Protein AF-A0A2V6N6G5-F1 (afdb_monomer_lite)

Foldseek 3Di:
DDDDPPPPPVVVVVVVVVVVVVVVVVVVVPPDDDDDDDDDDDDDDDDDPDPPPVCPVVDDDDVVNVVVVVVVVVVVVVVVVVVVVVVVVVLLVVLVVVVVVLCVVPQVFDFLVSSVVVVSDPDSVVSVVSQVVCVVVQQKDWDWDADPVGDDTTITIHGRDD

Secondary structure (DSSP, 8-state):
------SHHHHHHHHHHHHHHHHHHHTTSS-------------PPPPPS--SSTTGGGS---HHHHHHHHHHHHHHHHHHHHHHHHHHHHHHHHHHHHHHHHHHH-TT-B-HHHHHHTTSSSSHHHHHHHHHHHHHTTSEEEEEE--TT----EEEEEE---

pLDDT: mean 73.18, std 22.2, range [30.27, 96.69]

Structure (mmCIF, N/CA/C/O backbone):
data_AF-A0A2V6N6G5-F1
#
_entry.id   AF-A0A2V6N6G5-F1
#
loop_
_atom_site.group_PDB
_atom_site.id
_atom_site.type_symbol
_atom_site.label_atom_id
_atom_site.label_alt_id
_atom_site.label_comp_id
_atom_site.label_asym_id
_atom_site.label_entity_id
_atom_site.label_seq_id
_atom_site.pdbx_PDB_ins_code
_atom_site.Cartn_x
_atom_site.Cartn_y
_atom_site.Cartn_z
_atom_site.occupancy
_atom_site.B_iso_or_equiv
_atom_site.auth_seq_id
_atom_site.auth_comp_id
_atom_site.auth_asym_id
_atom_site.auth_atom_id
_atom_site.pdbx_PDB_model_num
ATOM 1 N N . MET A 1 1 ? -3.477 -27.007 5.733 1.00 31.70 1 MET A N 1
ATOM 2 C CA . MET A 1 1 ? -2.837 -27.180 4.411 1.00 31.70 1 MET A CA 1
ATOM 3 C C . MET A 1 1 ? -1.973 -25.959 4.130 1.00 31.70 1 MET A C 1
ATOM 5 O O . MET A 1 1 ? -2.495 -24.855 4.149 1.00 31.70 1 MET A O 1
ATOM 9 N N . ARG A 1 2 ? -0.656 -26.139 3.968 1.00 38.31 2 ARG A N 1
ATOM 10 C CA . ARG A 1 2 ? 0.297 -25.082 3.585 1.00 38.31 2 ARG A CA 1
ATOM 11 C C . ARG A 1 2 ? 0.481 -25.140 2.067 1.00 38.31 2 ARG A C 1
ATOM 13 O O . ARG A 1 2 ? 0.986 -26.145 1.579 1.00 38.31 2 ARG A O 1
ATOM 20 N N . LEU A 1 3 ? 0.091 -24.091 1.346 1.00 39.59 3 LEU A N 1
ATOM 21 C CA . LEU A 1 3 ? 0.441 -23.895 -0.065 1.00 39.59 3 LEU A CA 1
ATOM 22 C C . LEU A 1 3 ? 1.504 -22.799 -0.163 1.00 39.59 3 LEU A C 1
ATOM 24 O O . LEU A 1 3 ? 1.434 -21.775 0.513 1.00 39.59 3 LEU A O 1
ATOM 28 N N . GLY A 1 4 ? 2.552 -23.119 -0.918 1.00 34.47 4 GLY A N 1
ATOM 29 C CA . GLY A 1 4 ? 3.876 -22.526 -0.827 1.00 34.47 4 GLY A CA 1
ATOM 30 C C . GLY A 1 4 ? 4.032 -21.166 -1.498 1.00 34.47 4 GLY A C 1
ATOM 31 O O . GLY A 1 4 ? 3.564 -20.916 -2.603 1.00 34.47 4 GLY A O 1
ATOM 32 N N . SER A 1 5 ? 4.823 -20.331 -0.835 1.00 37.69 5 SER A N 1
ATOM 33 C CA . SER A 1 5 ? 5.338 -19.027 -1.254 1.00 37.69 5 SER A CA 1
ATOM 34 C C . SER A 1 5 ? 6.479 -19.108 -2.292 1.00 37.69 5 SER A C 1
ATOM 36 O O . SER A 1 5 ? 7.417 -18.314 -2.257 1.00 37.69 5 SER A O 1
ATOM 38 N N . LEU A 1 6 ? 6.439 -20.063 -3.229 1.00 40.94 6 LEU A N 1
ATOM 39 C CA . LEU A 1 6 ? 7.573 -20.357 -4.125 1.00 40.94 6 LEU A CA 1
ATOM 40 C C . LEU A 1 6 ? 7.575 -19.606 -5.473 1.00 40.94 6 LEU A C 1
ATOM 42 O O . LEU A 1 6 ? 8.535 -19.740 -6.226 1.00 40.94 6 LEU A O 1
ATOM 46 N N . GLY A 1 7 ? 6.573 -18.772 -5.773 1.00 37.84 7 GLY A N 1
ATOM 47 C CA . GLY A 1 7 ? 6.486 -18.073 -7.069 1.00 37.84 7 GLY A CA 1
ATOM 48 C C . GLY A 1 7 ? 7.475 -16.912 -7.251 1.00 37.84 7 GLY A C 1
ATOM 49 O O . GLY A 1 7 ? 8.131 -16.812 -8.280 1.00 37.84 7 GLY A O 1
ATOM 50 N N . LEU A 1 8 ? 7.664 -16.071 -6.227 1.00 43.72 8 LEU A N 1
ATOM 51 C CA . LEU A 1 8 ? 8.392 -14.796 -6.364 1.00 43.72 8 LEU A CA 1
ATOM 52 C C . LEU A 1 8 ? 9.926 -14.909 -6.399 1.00 43.72 8 LEU A C 1
ATOM 54 O O . LEU A 1 8 ? 10.604 -13.942 -6.732 1.00 43.72 8 LEU A O 1
ATOM 58 N N . ARG A 1 9 ? 10.509 -16.063 -6.049 1.00 46.56 9 ARG A N 1
ATOM 59 C CA . ARG A 1 9 ? 11.978 -16.223 -6.024 1.00 46.56 9 ARG A CA 1
ATOM 60 C C . ARG A 1 9 ? 12.587 -16.513 -7.396 1.00 46.56 9 ARG A C 1
ATOM 62 O O . ARG A 1 9 ? 13.764 -16.229 -7.595 1.00 46.56 9 ARG A O 1
ATOM 69 N N . SER A 1 10 ? 11.813 -17.082 -8.317 1.00 46.41 10 SER A N 1
ATOM 70 C CA . SER A 1 10 ? 12.306 -17.455 -9.648 1.00 46.41 10 SER A CA 1
ATOM 71 C C . SER A 1 10 ? 12.353 -16.255 -10.600 1.00 46.41 10 SER A C 1
ATOM 73 O O . SER A 1 10 ? 13.360 -16.044 -11.269 1.00 46.41 10 SER A O 1
ATOM 75 N N . GLU A 1 11 ? 11.329 -15.401 -10.573 1.00 45.06 11 GLU A N 1
ATOM 76 C CA . GLU A 1 11 ? 11.219 -14.222 -11.443 1.00 45.06 11 GLU A CA 1
ATOM 77 C C . GLU A 1 11 ? 12.269 -13.151 -11.119 1.00 45.06 11 GLU A C 1
ATOM 79 O O . GLU A 1 11 ? 12.914 -12.614 -12.018 1.00 45.06 11 GLU A O 1
ATOM 84 N N . VAL A 1 12 ? 12.539 -12.909 -9.830 1.00 53.00 12 VAL A N 1
ATOM 85 C CA . VAL A 1 12 ? 13.595 -11.974 -9.403 1.00 53.00 12 VAL A CA 1
ATOM 86 C C . VAL A 1 12 ? 14.982 -12.467 -9.830 1.00 53.00 12 VAL A C 1
ATOM 88 O O . VAL A 1 12 ? 15.848 -11.651 -10.137 1.00 53.00 12 VAL A O 1
ATOM 91 N N . ARG A 1 13 ? 15.197 -13.789 -9.913 1.00 52.62 13 ARG A N 1
ATOM 92 C CA . ARG A 1 13 ? 16.469 -14.362 -10.375 1.00 52.62 13 ARG A CA 1
ATOM 93 C C . ARG A 1 13 ? 16.696 -14.105 -11.863 1.00 52.62 13 ARG A C 1
ATOM 95 O O . ARG A 1 13 ? 17.795 -13.713 -12.234 1.00 52.62 13 ARG A O 1
ATOM 102 N N . ILE A 1 14 ? 15.653 -14.254 -12.681 1.00 55.19 14 ILE A N 1
ATOM 103 C CA . ILE A 1 14 ? 15.720 -13.995 -14.126 1.00 55.19 14 ILE A CA 1
ATOM 104 C C . ILE A 1 14 ? 16.005 -12.509 -14.385 1.00 55.19 14 ILE A C 1
ATOM 106 O O . ILE A 1 14 ? 16.883 -12.179 -15.178 1.00 55.19 14 ILE A O 1
ATOM 110 N N . ILE A 1 15 ? 15.335 -11.603 -13.664 1.00 58.38 15 ILE A N 1
ATOM 111 C CA . ILE A 1 15 ? 15.561 -10.154 -13.800 1.00 58.38 15 ILE A CA 1
ATOM 112 C C . ILE A 1 15 ? 16.991 -9.777 -13.380 1.00 58.38 15 ILE A C 1
ATOM 114 O O . ILE A 1 15 ? 17.650 -8.993 -14.065 1.00 58.38 15 ILE A O 1
ATOM 118 N N . LEU A 1 16 ? 17.511 -10.361 -12.294 1.00 55.72 16 LEU A N 1
ATOM 119 C CA . LEU A 1 16 ? 18.883 -10.112 -11.845 1.00 55.72 16 LEU A CA 1
ATOM 120 C C . LEU A 1 16 ? 19.924 -10.660 -12.840 1.00 55.72 16 LEU A C 1
ATOM 122 O O . LEU A 1 16 ? 20.925 -9.991 -13.099 1.00 55.72 16 LEU A O 1
ATOM 126 N N . GLU A 1 17 ? 19.686 -11.840 -13.424 1.00 53.75 17 GLU A N 1
ATOM 127 C CA . GLU A 1 17 ? 20.548 -12.442 -14.453 1.00 53.75 17 GLU A CA 1
ATOM 128 C C . GLU A 1 17 ? 20.598 -11.567 -15.720 1.00 53.75 17 GLU A C 1
ATOM 130 O O . GLU A 1 17 ? 21.688 -11.291 -16.225 1.00 53.75 17 GLU A O 1
ATOM 135 N N . VAL A 1 18 ? 19.457 -11.032 -16.172 1.00 58.03 18 VAL A N 1
ATOM 136 C CA . VAL A 1 18 ? 19.389 -10.120 -17.329 1.00 58.03 18 VAL A CA 1
ATOM 137 C C . VAL A 1 18 ? 20.100 -8.791 -17.047 1.00 58.03 18 VAL A C 1
ATOM 139 O O . VAL A 1 18 ? 20.921 -8.357 -17.854 1.00 58.03 18 VAL A O 1
ATOM 142 N N . ILE A 1 19 ? 19.869 -8.166 -15.885 1.00 63.66 19 ILE A N 1
ATOM 143 C CA . ILE A 1 19 ? 20.547 -6.911 -15.505 1.00 63.66 19 ILE A CA 1
ATOM 144 C C . ILE A 1 19 ? 22.066 -7.111 -15.419 1.00 63.66 19 ILE A C 1
ATOM 146 O O . ILE A 1 19 ? 22.831 -6.257 -15.870 1.00 63.66 19 ILE A O 1
ATOM 150 N N . THR A 1 20 ? 22.513 -8.241 -14.864 1.00 59.62 20 THR A N 1
ATOM 151 C CA . THR A 1 20 ? 23.942 -8.567 -14.749 1.00 59.62 20 THR A CA 1
ATOM 152 C C . THR A 1 20 ? 24.568 -8.776 -16.127 1.00 59.62 20 THR A C 1
ATOM 154 O O . THR A 1 20 ? 25.652 -8.253 -16.390 1.00 59.62 20 THR A O 1
ATOM 157 N N . TYR A 1 21 ? 23.870 -9.468 -17.031 1.00 56.91 21 TYR A N 1
ATOM 158 C CA . TYR A 1 21 ? 24.320 -9.666 -18.406 1.00 56.91 21 TYR A CA 1
ATOM 159 C C . TYR A 1 21 ? 24.450 -8.335 -19.166 1.00 56.91 21 TYR A C 1
ATOM 161 O O . TYR A 1 21 ? 25.493 -8.066 -19.763 1.00 56.91 21 TYR A O 1
ATOM 169 N N . CYS A 1 22 ? 23.451 -7.453 -19.067 1.00 48.47 22 CYS A N 1
ATOM 170 C CA . CYS A 1 22 ? 23.493 -6.129 -19.691 1.00 48.47 22 CYS A CA 1
ATOM 171 C C . CYS A 1 22 ? 24.639 -5.257 -19.140 1.00 48.47 22 CYS A C 1
ATOM 173 O O . CYS A 1 22 ? 25.357 -4.632 -19.917 1.00 48.47 22 CYS A O 1
ATOM 175 N N . ARG A 1 23 ? 24.891 -5.268 -17.821 1.00 49.56 23 ARG A N 1
ATOM 176 C CA . ARG A 1 23 ? 26.005 -4.515 -17.204 1.00 49.56 23 ARG A CA 1
ATOM 177 C C . ARG A 1 23 ? 27.395 -5.046 -17.575 1.00 49.56 23 ARG A C 1
ATOM 179 O O . ARG A 1 23 ? 28.345 -4.269 -17.684 1.00 49.56 23 ARG A O 1
ATOM 186 N N . MET A 1 24 ? 27.542 -6.358 -17.769 1.00 44.97 24 MET A N 1
ATOM 187 C CA . MET A 1 24 ? 28.812 -6.949 -18.214 1.00 44.97 24 MET A CA 1
ATOM 188 C C . MET A 1 24 ? 29.111 -6.663 -19.692 1.00 44.97 24 MET A C 1
ATOM 190 O O . MET A 1 24 ? 30.281 -6.567 -20.060 1.00 44.97 24 MET A O 1
ATOM 194 N N . ALA A 1 25 ? 28.086 -6.495 -20.531 1.00 46.88 25 ALA A N 1
ATOM 195 C CA . ALA A 1 25 ? 28.266 -6.099 -21.928 1.00 46.88 25 ALA A CA 1
ATOM 196 C C . ALA A 1 25 ? 28.755 -4.641 -22.062 1.00 46.88 25 ALA A C 1
ATOM 198 O O . ALA A 1 25 ? 29.567 -4.349 -22.936 1.00 46.88 25 ALA A O 1
ATOM 199 N N . ASP A 1 26 ? 28.332 -3.760 -21.151 1.00 36.12 26 ASP A N 1
ATOM 200 C CA . ASP A 1 26 ? 28.669 -2.327 -21.154 1.00 36.12 26 ASP A CA 1
ATOM 201 C C . ASP A 1 26 ? 30.104 -2.045 -20.650 1.00 36.12 26 ASP A C 1
ATOM 203 O O . ASP A 1 26 ? 30.843 -1.217 -21.182 1.00 36.12 26 ASP A O 1
ATOM 207 N N . THR A 1 27 ? 30.579 -2.817 -19.665 1.00 43.16 27 THR A N 1
ATOM 208 C CA . THR A 1 27 ? 31.924 -2.629 -19.077 1.00 43.16 27 THR A CA 1
ATOM 209 C C . THR A 1 27 ? 33.081 -3.087 -19.973 1.00 43.16 27 THR A C 1
ATOM 211 O O . THR A 1 27 ? 34.232 -2.754 -19.692 1.00 43.16 27 THR A O 1
ATOM 214 N N . ARG A 1 28 ? 32.815 -3.794 -21.080 1.00 41.31 28 ARG A N 1
ATOM 215 C CA . ARG A 1 28 ? 33.854 -4.227 -22.038 1.00 41.31 28 ARG A CA 1
ATOM 216 C C . ARG A 1 28 ? 34.171 -3.204 -23.133 1.00 41.31 28 ARG A C 1
ATOM 218 O O . ARG A 1 28 ? 35.118 -3.414 -23.882 1.00 41.31 28 ARG A O 1
ATOM 225 N N . VAL A 1 29 ? 33.428 -2.098 -23.214 1.00 41.59 29 VAL A N 1
ATOM 226 C CA . VAL A 1 29 ? 33.644 -1.038 -24.219 1.00 41.59 29 VAL A CA 1
ATOM 227 C C . VAL A 1 29 ? 34.552 0.095 -23.701 1.00 41.59 29 VAL A C 1
ATOM 229 O O . VAL A 1 29 ? 35.058 0.881 -24.497 1.00 41.59 29 VAL A O 1
ATOM 232 N N . SER A 1 30 ? 34.846 0.165 -22.393 1.00 39.03 30 SER A N 1
ATOM 233 C CA . SER A 1 30 ? 35.462 1.357 -21.772 1.00 39.03 30 SER A CA 1
ATOM 234 C C . SER A 1 30 ? 36.885 1.199 -21.198 1.00 39.03 30 SER A C 1
ATOM 236 O O . SER A 1 30 ? 37.333 2.075 -20.457 1.00 39.03 30 SER A O 1
ATOM 238 N N . THR A 1 31 ? 37.648 0.157 -21.539 1.00 37.59 31 THR A N 1
ATOM 239 C CA . THR A 1 31 ? 39.098 0.097 -21.236 1.00 37.59 31 THR A CA 1
ATOM 240 C C . THR A 1 31 ? 39.935 0.197 -22.506 1.00 37.59 31 THR A C 1
ATOM 242 O O . THR A 1 31 ? 40.656 -0.715 -22.899 1.00 37.59 31 THR A O 1
ATOM 245 N N . GLY A 1 32 ? 39.861 1.367 -23.143 1.00 44.00 32 GLY A N 1
ATOM 246 C CA . GLY A 1 32 ? 40.910 1.835 -24.039 1.00 44.00 32 GLY A CA 1
ATOM 247 C C . GLY A 1 32 ? 42.146 2.223 -23.226 1.00 44.00 32 GLY A C 1
ATOM 248 O O . GLY A 1 32 ? 42.161 3.264 -22.569 1.00 44.00 32 GLY A O 1
ATOM 249 N N . HIS A 1 33 ? 43.191 1.399 -23.271 1.00 30.27 33 HIS A N 1
ATOM 250 C CA . HIS A 1 33 ? 44.540 1.803 -22.882 1.00 30.27 33 HIS A CA 1
ATOM 251 C C . HIS A 1 33 ? 45.518 1.534 -24.024 1.00 30.27 33 HIS A C 1
ATOM 253 O O . HIS A 1 33 ? 45.751 0.400 -24.433 1.00 30.27 33 HIS A O 1
ATOM 259 N N . HIS A 1 34 ? 46.058 2.642 -24.531 1.00 40.47 34 HIS A N 1
ATOM 260 C CA . HIS A 1 34 ? 47.222 2.736 -25.395 1.00 40.47 34 HIS A CA 1
ATOM 261 C C . HIS A 1 34 ? 48.414 1.972 -24.803 1.00 40.47 34 HIS A C 1
ATOM 263 O O . HIS A 1 34 ? 48.883 2.325 -23.725 1.00 40.47 34 HIS A O 1
ATOM 269 N N . PHE A 1 35 ? 48.985 1.044 -25.567 1.00 32.47 35 PHE A N 1
ATOM 270 C CA . PHE A 1 35 ? 50.413 0.735 -25.499 1.00 32.47 35 PHE A CA 1
ATOM 271 C C . PHE A 1 35 ? 50.972 0.654 -26.924 1.00 32.47 35 PHE A C 1
ATOM 273 O O . PHE A 1 35 ? 50.378 0.039 -27.806 1.00 32.47 35 PHE A O 1
ATOM 280 N N . GLY A 1 36 ? 52.067 1.384 -27.146 1.00 31.22 36 GLY A N 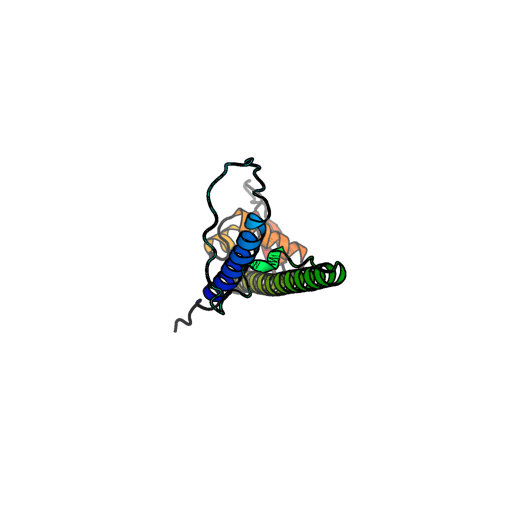1
ATOM 281 C CA . GLY A 1 36 ? 52.763 1.523 -28.424 1.00 31.22 36 GLY A CA 1
ATOM 282 C C . GLY A 1 36 ? 53.534 0.268 -28.866 1.00 31.22 36 GLY A C 1
ATOM 283 O O . GLY A 1 36 ? 53.456 -0.776 -28.221 1.00 31.22 36 GLY A O 1
ATOM 284 N N . PRO A 1 37 ? 54.265 0.363 -29.992 1.00 44.06 37 PRO A N 1
ATOM 285 C CA . PRO A 1 37 ? 54.645 -0.783 -30.807 1.00 44.06 37 PRO A CA 1
ATOM 286 C C . PRO A 1 37 ? 55.927 -1.455 -30.308 1.00 44.06 37 PRO A C 1
ATOM 288 O O . PRO A 1 37 ? 56.940 -0.794 -30.087 1.00 44.06 37 PRO A O 1
ATOM 291 N N . ALA A 1 38 ? 55.912 -2.785 -30.230 1.00 32.66 38 ALA A N 1
ATOM 292 C CA . ALA A 1 38 ? 57.115 -3.602 -30.138 1.00 32.66 38 ALA A CA 1
ATOM 293 C C . ALA A 1 38 ? 57.070 -4.698 -31.213 1.00 32.66 38 ALA A C 1
ATOM 295 O O . ALA A 1 38 ? 56.090 -5.429 -31.349 1.00 32.66 38 ALA A O 1
ATOM 296 N N . HIS A 1 39 ? 58.138 -4.752 -32.007 1.00 34.56 39 HIS A N 1
ATOM 297 C CA . HIS A 1 39 ? 58.413 -5.736 -33.049 1.00 34.56 39 HIS A CA 1
ATOM 298 C C . HIS A 1 39 ? 58.303 -7.190 -32.556 1.00 34.56 39 HIS A C 1
ATOM 300 O O . HIS A 1 39 ? 58.787 -7.513 -31.475 1.00 34.56 39 HIS A O 1
ATOM 306 N N . GLY A 1 40 ? 57.794 -8.087 -33.411 1.00 31.53 40 GLY A N 1
ATOM 307 C CA . GLY A 1 40 ? 57.898 -9.533 -33.195 1.00 31.53 40 GLY A CA 1
ATOM 308 C C . GLY A 1 40 ? 57.141 -10.391 -34.214 1.00 31.53 40 GLY A C 1
ATOM 309 O O . GLY A 1 40 ? 55.999 -10.744 -33.978 1.00 31.53 40 GLY A O 1
ATOM 310 N N . VAL A 1 41 ? 57.811 -10.704 -35.329 1.00 34.41 41 VAL A N 1
ATOM 311 C CA . VAL A 1 41 ? 57.721 -11.924 -36.168 1.00 34.41 41 VAL A CA 1
ATOM 312 C C . VAL A 1 41 ? 56.330 -12.488 -36.530 1.00 34.41 41 VAL A C 1
ATOM 314 O O . VAL A 1 41 ? 55.593 -13.039 -35.720 1.00 34.41 41 VAL A O 1
ATOM 317 N N . VAL A 1 42 ? 56.053 -12.463 -37.838 1.00 44.62 42 VAL A N 1
ATOM 318 C CA . VAL A 1 42 ? 54.922 -13.109 -38.517 1.00 44.62 42 VAL A CA 1
ATOM 319 C C . VAL A 1 42 ? 54.960 -14.631 -38.334 1.00 44.62 42 VAL A C 1
ATOM 321 O O . VAL A 1 42 ? 55.823 -15.304 -38.892 1.00 44.62 42 VAL A O 1
ATOM 324 N N . ALA A 1 43 ? 53.948 -15.179 -37.667 1.00 37.53 43 ALA A N 1
ATOM 325 C CA . ALA A 1 43 ? 53.466 -16.531 -37.923 1.00 37.53 43 ALA A CA 1
ATOM 326 C C . ALA A 1 43 ? 51.986 -16.433 -38.304 1.00 37.53 43 ALA A C 1
ATOM 328 O O . ALA A 1 43 ? 51.146 -16.026 -37.507 1.00 37.53 43 ALA A O 1
ATOM 329 N N . LYS A 1 44 ? 51.685 -16.750 -39.565 1.00 48.75 44 LYS A N 1
ATOM 330 C CA . LYS A 1 44 ? 50.337 -16.789 -40.139 1.00 48.75 44 LYS A CA 1
ATOM 331 C C . LYS A 1 44 ? 49.605 -18.034 -39.613 1.00 48.75 44 LYS A C 1
ATOM 333 O O . LYS A 1 44 ? 50.040 -19.131 -39.964 1.00 48.75 44 LYS A O 1
ATOM 338 N N . PRO A 1 45 ? 48.497 -17.926 -38.856 1.00 37.78 45 PRO A N 1
ATOM 339 C CA . PRO A 1 45 ? 47.662 -19.079 -38.561 1.00 37.78 45 PRO A CA 1
ATOM 340 C C . PRO A 1 45 ? 46.678 -19.282 -39.714 1.00 37.78 45 PRO A C 1
ATOM 342 O O . PRO A 1 45 ? 45.933 -18.384 -40.109 1.00 37.78 45 PRO A O 1
ATOM 345 N N . THR A 1 46 ? 46.717 -20.478 -40.281 1.00 43.41 46 THR A N 1
ATOM 346 C CA . THR A 1 46 ? 45.725 -21.035 -41.198 1.00 43.41 46 THR A CA 1
ATOM 347 C C . THR A 1 46 ? 44.323 -20.941 -40.595 1.00 43.41 46 THR A C 1
ATOM 349 O O . THR A 1 46 ? 44.088 -21.397 -39.479 1.00 43.41 46 THR A O 1
ATOM 352 N N . ALA A 1 47 ? 43.401 -20.328 -41.341 1.00 40.94 47 ALA A N 1
ATOM 353 C CA . ALA A 1 47 ? 42.024 -20.095 -40.930 1.00 40.94 47 ALA A CA 1
ATOM 354 C C . ALA A 1 47 ? 41.273 -21.417 -40.694 1.00 40.94 47 ALA A C 1
ATOM 356 O O . ALA A 1 47 ? 41.071 -22.196 -41.626 1.00 40.94 47 ALA A O 1
ATOM 357 N N . ALA A 1 48 ? 40.836 -21.636 -39.454 1.00 45.91 48 ALA A N 1
ATOM 358 C CA . ALA A 1 48 ? 39.777 -22.580 -39.118 1.00 45.91 48 ALA A CA 1
ATOM 359 C C . ALA A 1 48 ? 38.412 -21.859 -39.193 1.00 45.91 48 ALA A C 1
ATOM 361 O O . ALA A 1 48 ? 38.331 -20.674 -38.852 1.00 45.91 48 ALA A O 1
ATOM 362 N N . PRO A 1 49 ? 37.332 -22.525 -39.638 1.00 49.09 49 PRO A N 1
ATOM 363 C CA . PRO A 1 49 ? 36.020 -21.910 -39.779 1.00 49.09 49 PRO A CA 1
ATOM 364 C C . PRO A 1 49 ? 35.322 -21.912 -38.419 1.00 49.09 49 PRO A C 1
ATOM 366 O O . PRO A 1 49 ? 34.661 -22.877 -38.049 1.00 49.09 49 PRO A O 1
ATOM 369 N N . GLY A 1 50 ? 35.493 -20.849 -37.641 1.00 53.12 50 GLY A N 1
ATOM 370 C CA . GLY A 1 50 ? 34.868 -20.799 -36.324 1.00 53.12 50 GLY A CA 1
ATOM 371 C C . GLY A 1 50 ? 35.154 -19.522 -35.567 1.00 53.12 50 GLY A C 1
ATOM 372 O O . GLY A 1 50 ? 35.648 -19.601 -34.457 1.00 53.12 50 GLY A O 1
ATOM 373 N N . ASP A 1 51 ? 34.888 -18.358 -36.164 1.00 50.16 51 ASP A N 1
ATOM 374 C CA . ASP A 1 51 ? 34.971 -17.094 -35.425 1.00 50.16 51 ASP A CA 1
ATOM 375 C C . ASP A 1 51 ? 34.167 -15.972 -36.103 1.00 50.16 51 ASP A C 1
ATOM 377 O O . ASP A 1 51 ? 34.678 -14.941 -36.531 1.00 50.16 51 ASP A O 1
ATOM 381 N N . CYS A 1 52 ? 32.852 -16.163 -36.220 1.00 49.69 52 CYS A N 1
ATOM 382 C CA . CYS A 1 52 ? 31.943 -15.093 -36.645 1.00 49.69 52 CYS A CA 1
ATOM 383 C C . CYS A 1 52 ? 31.779 -13.983 -35.583 1.00 49.69 52 CYS A C 1
ATOM 385 O O . CYS A 1 52 ? 31.320 -12.894 -35.916 1.00 49.69 52 CYS A O 1
ATOM 387 N N . ASN A 1 53 ? 32.205 -14.216 -34.334 1.00 57.44 53 ASN A N 1
ATOM 388 C CA . ASN A 1 53 ? 32.119 -13.238 -33.242 1.00 57.44 53 ASN A CA 1
ATOM 389 C C . ASN A 1 53 ? 33.415 -12.441 -33.014 1.00 57.44 53 ASN A C 1
ATOM 391 O O . ASN A 1 53 ? 33.352 -11.331 -32.487 1.00 57.44 53 ASN A O 1
ATOM 395 N N . ALA A 1 54 ? 34.580 -12.949 -33.435 1.00 56.88 54 ALA A N 1
ATOM 396 C CA . ALA A 1 54 ? 35.873 -12.302 -33.179 1.00 56.88 54 ALA A CA 1
ATOM 397 C C . ALA A 1 54 ? 36.036 -10.936 -33.877 1.00 56.88 54 ALA A C 1
ATOM 399 O O . ALA A 1 54 ? 36.851 -10.118 -33.455 1.00 56.88 54 ALA A O 1
ATOM 400 N N . ARG A 1 55 ? 35.225 -10.651 -34.905 1.00 55.56 55 ARG A N 1
ATOM 401 C CA . ARG A 1 55 ? 35.288 -9.418 -35.715 1.00 55.56 55 ARG A CA 1
ATOM 402 C C . ARG A 1 55 ? 34.043 -8.540 -35.611 1.00 55.56 55 ARG A C 1
ATOM 404 O O . ARG A 1 55 ? 33.884 -7.604 -36.385 1.00 55.56 55 ARG A O 1
ATOM 411 N N . ALA A 1 56 ? 33.161 -8.794 -34.641 1.00 59.88 56 ALA A N 1
ATOM 412 C CA . ALA A 1 56 ? 31.942 -7.999 -34.466 1.00 59.88 56 ALA A CA 1
ATOM 413 C C . ALA A 1 56 ? 32.235 -6.494 -34.272 1.00 59.88 56 ALA A C 1
ATOM 415 O O . ALA A 1 56 ? 31.467 -5.651 -34.724 1.00 59.88 56 ALA A O 1
ATOM 416 N N . HIS A 1 57 ? 33.381 -6.164 -33.668 1.00 60.56 57 HIS A N 1
ATOM 417 C CA . HIS A 1 57 ? 33.862 -4.795 -33.468 1.00 60.56 57 HIS A CA 1
ATOM 418 C C . HIS A 1 57 ? 34.363 -4.103 -34.755 1.00 60.56 57 HIS A C 1
ATOM 420 O O . HIS A 1 57 ? 34.450 -2.878 -34.786 1.00 60.56 57 HIS A O 1
ATOM 426 N N . GLU A 1 58 ? 34.682 -4.856 -35.816 1.00 60.88 58 GLU A N 1
ATOM 427 C CA . GLU A 1 58 ? 35.121 -4.315 -37.114 1.00 60.88 58 GLU A CA 1
ATOM 428 C C . GLU A 1 58 ? 33.927 -3.821 -37.958 1.00 60.88 58 GLU A C 1
ATOM 430 O O . GLU A 1 58 ? 34.080 -3.001 -38.867 1.00 60.88 58 GLU A O 1
ATOM 435 N N . HIS A 1 59 ? 32.711 -4.278 -37.644 1.00 64.06 59 HIS A N 1
ATOM 436 C CA . HIS A 1 59 ? 31.492 -3.862 -38.328 1.00 64.06 59 HIS A CA 1
ATOM 437 C C . HIS A 1 59 ? 30.901 -2.616 -37.671 1.00 64.06 59 HIS A C 1
ATOM 439 O O . HIS A 1 59 ? 30.258 -2.670 -36.624 1.00 64.06 59 HIS A O 1
ATOM 445 N N . ARG A 1 60 ? 31.085 -1.466 -38.326 1.00 67.38 60 ARG A N 1
ATOM 446 C CA . ARG A 1 60 ? 30.502 -0.198 -37.880 1.00 67.38 60 ARG A CA 1
ATOM 447 C C . ARG A 1 60 ? 28.973 -0.315 -37.840 1.00 67.38 60 ARG A C 1
ATOM 449 O O . ARG A 1 60 ? 28.330 -0.491 -38.877 1.00 67.38 60 ARG A O 1
ATOM 456 N N . LEU A 1 61 ? 28.397 -0.214 -36.642 1.00 72.81 61 LEU A N 1
ATOM 457 C CA . LEU A 1 61 ? 26.950 -0.221 -36.438 1.00 72.81 61 LEU A CA 1
ATOM 458 C C . LEU A 1 61 ? 26.313 0.930 -37.222 1.00 72.81 61 LEU A C 1
ATOM 460 O O . LEU A 1 61 ? 26.731 2.085 -37.106 1.00 72.81 61 LEU A O 1
ATOM 464 N N . LYS A 1 62 ? 25.288 0.619 -38.020 1.00 85.69 62 LYS A N 1
ATOM 465 C CA . LYS A 1 62 ? 24.492 1.663 -38.666 1.00 85.69 62 LYS A CA 1
ATOM 466 C C . LYS A 1 62 ? 23.756 2.453 -37.577 1.00 85.69 62 LYS A C 1
ATOM 468 O O . LYS A 1 62 ? 23.223 1.832 -36.654 1.00 85.69 62 LYS A O 1
ATOM 473 N N . PRO A 1 63 ? 23.668 3.787 -37.688 1.00 79.12 63 PRO A N 1
ATOM 474 C CA . PRO A 1 63 ? 22.953 4.607 -36.711 1.00 79.12 63 PRO A CA 1
ATOM 475 C C . PRO A 1 63 ? 21.490 4.166 -36.550 1.00 79.12 63 PRO A C 1
ATOM 477 O O . PRO A 1 63 ? 20.992 4.115 -35.431 1.00 79.12 63 PRO A O 1
ATOM 480 N N . ASP A 1 64 ? 20.840 3.723 -37.630 1.00 84.12 64 ASP A N 1
ATOM 481 C CA . ASP A 1 64 ? 19.479 3.171 -37.577 1.00 84.12 64 ASP A CA 1
ATOM 482 C C . ASP A 1 64 ? 19.383 1.881 -36.752 1.00 84.12 64 ASP A C 1
ATOM 484 O O . ASP A 1 64 ? 18.387 1.644 -36.072 1.00 84.12 64 ASP A O 1
ATOM 488 N N . THR A 1 65 ? 20.417 1.037 -36.792 1.00 85.19 65 THR A N 1
ATOM 489 C CA . THR A 1 65 ? 20.478 -0.191 -35.991 1.00 85.19 65 THR A CA 1
ATOM 490 C C . THR A 1 65 ? 20.661 0.142 -34.514 1.00 85.19 65 THR A C 1
ATOM 492 O O . THR A 1 65 ? 19.980 -0.445 -33.678 1.00 85.19 65 THR A O 1
ATOM 495 N N . ALA A 1 66 ? 21.517 1.116 -34.193 1.00 79.69 66 ALA A N 1
ATOM 496 C CA . ALA A 1 66 ? 21.675 1.599 -32.823 1.00 79.69 66 ALA A CA 1
ATOM 497 C C . ALA A 1 66 ? 20.370 2.213 -32.291 1.00 79.69 66 ALA A C 1
ATOM 499 O O . ALA A 1 66 ? 19.944 1.888 -31.188 1.00 79.69 66 ALA A O 1
ATOM 500 N N . LYS A 1 67 ? 19.683 3.024 -33.106 1.00 85.88 67 LYS A N 1
ATOM 501 C CA . LYS A 1 67 ? 18.390 3.619 -32.750 1.00 85.88 67 LYS A CA 1
ATOM 502 C C . LYS A 1 67 ? 17.332 2.556 -32.442 1.00 85.88 67 LYS A C 1
ATOM 504 O O . LYS A 1 67 ? 16.700 2.616 -31.395 1.00 85.88 67 LYS A O 1
ATOM 509 N N . ARG A 1 68 ? 17.186 1.547 -33.305 1.00 87.56 68 ARG A N 1
ATOM 510 C CA . ARG A 1 68 ? 16.242 0.438 -33.075 1.00 87.56 68 ARG A CA 1
ATOM 511 C C . ARG A 1 68 ? 16.592 -0.380 -31.833 1.00 87.56 68 ARG A C 1
ATOM 513 O O . ARG A 1 68 ? 15.694 -0.833 -31.134 1.00 87.56 68 ARG A O 1
ATOM 520 N N . ALA A 1 69 ? 17.879 -0.575 -31.547 1.00 85.88 69 ALA A N 1
ATOM 521 C CA . ALA A 1 69 ? 18.307 -1.267 -30.334 1.00 85.88 69 ALA A CA 1
ATOM 522 C C . ALA A 1 69 ? 17.917 -0.490 -29.063 1.00 85.88 69 ALA A C 1
ATOM 524 O O . ALA A 1 69 ? 17.465 -1.104 -28.099 1.00 85.88 69 ALA A O 1
ATOM 525 N N . ILE A 1 70 ? 18.030 0.844 -29.084 1.00 86.94 70 ILE A N 1
ATOM 526 C CA . ILE A 1 70 ? 17.571 1.714 -27.989 1.00 86.94 70 ILE A CA 1
ATOM 527 C C . ILE A 1 70 ? 16.051 1.609 -27.822 1.00 86.94 70 ILE A C 1
ATOM 529 O O . ILE A 1 70 ? 15.587 1.370 -26.715 1.00 86.94 70 ILE A O 1
ATOM 533 N N . GLU A 1 71 ? 15.282 1.683 -28.911 1.00 90.25 71 GLU A N 1
ATOM 534 C CA . GLU A 1 71 ? 13.815 1.556 -28.862 1.00 90.25 71 GLU A CA 1
ATOM 535 C C . GLU A 1 71 ? 13.368 0.226 -28.226 1.00 90.25 71 GLU A C 1
ATOM 537 O O . GLU A 1 71 ? 12.440 0.195 -27.417 1.00 90.25 71 GLU A O 1
ATOM 542 N N . VAL A 1 72 ? 14.056 -0.876 -28.544 1.00 94.19 72 VAL A N 1
ATOM 543 C CA . VAL A 1 72 ? 13.795 -2.185 -27.924 1.00 94.19 72 VAL A CA 1
ATOM 544 C C . VAL A 1 72 ? 14.144 -2.181 -26.433 1.00 94.19 72 VAL A C 1
ATOM 546 O O . VAL A 1 72 ? 13.391 -2.738 -25.632 1.00 94.19 72 VAL A O 1
ATOM 549 N N . ALA A 1 73 ? 15.263 -1.562 -26.049 1.00 90.25 73 ALA A N 1
ATOM 550 C CA . ALA A 1 73 ? 15.673 -1.464 -24.651 1.00 90.25 73 ALA A CA 1
ATOM 551 C C . ALA A 1 73 ? 14.686 -0.624 -23.821 1.00 90.25 73 ALA A C 1
ATOM 553 O O . ALA A 1 73 ? 14.290 -1.052 -22.735 1.00 90.25 73 ALA A O 1
ATOM 554 N N . ASP A 1 74 ? 14.236 0.513 -24.354 1.00 91.12 74 ASP A N 1
ATOM 555 C CA . ASP A 1 74 ? 13.257 1.392 -23.710 1.00 91.12 74 ASP A CA 1
ATOM 556 C C . ASP A 1 74 ? 11.904 0.691 -23.538 1.00 91.12 74 ASP A C 1
ATOM 558 O O . ASP A 1 74 ? 11.323 0.716 -22.449 1.00 91.12 74 ASP A O 1
ATOM 562 N N . TRP A 1 75 ? 11.424 -0.001 -24.579 1.00 95.94 75 TRP A N 1
ATOM 563 C CA . TRP A 1 75 ? 10.198 -0.796 -24.497 1.00 95.94 75 TRP A CA 1
ATOM 564 C C . TRP A 1 75 ? 10.302 -1.888 -23.427 1.00 95.94 75 TRP A C 1
ATOM 566 O O . TRP A 1 75 ? 9.400 -2.043 -22.600 1.00 95.94 75 TRP A O 1
ATOM 576 N N . PHE A 1 76 ? 11.419 -2.619 -23.394 1.00 92.12 76 PHE A N 1
ATOM 577 C CA . PHE A 1 76 ? 11.624 -3.664 -22.397 1.00 92.12 76 PHE A CA 1
ATOM 578 C C . PHE A 1 76 ? 11.645 -3.087 -20.975 1.00 92.12 76 PHE A C 1
ATOM 580 O O . PHE A 1 76 ? 10.993 -3.632 -20.084 1.00 92.12 76 PHE A O 1
ATOM 587 N N . ALA A 1 77 ? 12.341 -1.968 -20.758 1.00 88.94 77 ALA A N 1
ATO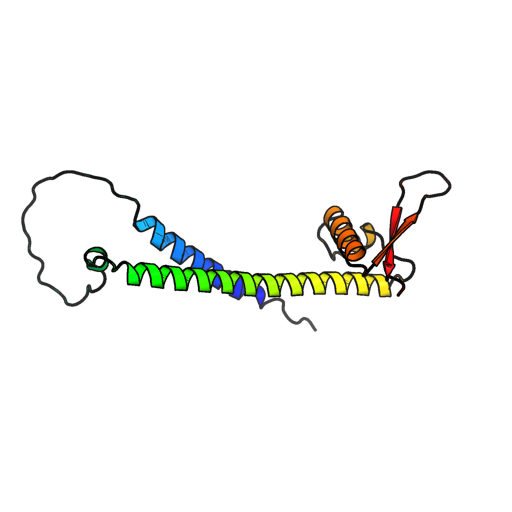M 588 C CA . ALA A 1 77 ? 12.385 -1.296 -19.463 1.00 88.94 77 ALA A CA 1
ATOM 589 C C . ALA A 1 77 ? 10.989 -0.844 -19.003 1.00 88.94 77 ALA A C 1
ATOM 591 O O . ALA A 1 77 ? 10.618 -1.078 -17.850 1.00 88.94 77 ALA A O 1
ATOM 592 N N . ALA A 1 78 ? 10.191 -0.266 -19.906 1.00 85.94 78 ALA A N 1
ATOM 593 C CA . ALA A 1 78 ? 8.807 0.101 -19.623 1.00 85.94 78 ALA A CA 1
ATOM 594 C C . ALA A 1 78 ? 7.973 -1.121 -19.205 1.00 85.94 78 ALA A C 1
ATOM 596 O O . ALA A 1 78 ? 7.280 -1.072 -18.186 1.00 85.94 78 ALA A O 1
ATOM 597 N N . GLN A 1 79 ? 8.115 -2.246 -19.913 1.00 89.56 79 GLN A N 1
ATOM 598 C CA . GLN A 1 79 ? 7.395 -3.475 -19.587 1.00 89.56 79 GLN A CA 1
ATOM 599 C C . GLN A 1 79 ? 7.793 -4.042 -18.218 1.00 89.56 79 GLN A C 1
ATOM 601 O O . GLN A 1 79 ? 6.939 -4.498 -17.456 1.00 89.56 79 GLN A O 1
ATOM 606 N N . GLN A 1 80 ? 9.082 -3.987 -17.866 1.00 86.12 80 GLN A N 1
ATOM 607 C CA . GLN A 1 80 ? 9.548 -4.408 -16.542 1.00 86.12 80 GLN A CA 1
ATOM 608 C C . GLN A 1 80 ? 8.956 -3.530 -15.432 1.00 86.12 80 GLN A C 1
ATOM 610 O O . GLN A 1 80 ? 8.532 -4.044 -14.395 1.00 86.12 80 GLN A O 1
ATOM 615 N N . LEU A 1 81 ? 8.878 -2.214 -15.644 1.00 86.56 81 LEU A N 1
ATOM 616 C CA . LEU A 1 81 ? 8.275 -1.297 -14.677 1.00 86.56 81 LEU A CA 1
ATOM 617 C C . LEU A 1 81 ? 6.775 -1.545 -14.496 1.00 86.56 81 LEU A C 1
ATOM 619 O O . LEU A 1 81 ? 6.293 -1.477 -13.364 1.00 86.56 81 LEU A O 1
ATOM 623 N N . GLU A 1 82 ? 6.060 -1.859 -15.575 1.00 83.81 82 GLU A N 1
ATOM 624 C CA . GLU A 1 82 ? 4.635 -2.196 -15.538 1.00 83.81 82 GLU A CA 1
ATOM 625 C C . GLU A 1 82 ? 4.373 -3.493 -14.757 1.00 83.81 82 GLU A C 1
ATOM 627 O O . GLU A 1 82 ? 3.516 -3.543 -13.874 1.00 83.81 82 GLU A O 1
ATOM 632 N N . ILE A 1 83 ? 5.162 -4.541 -14.999 1.00 84.88 83 ILE A N 1
ATOM 633 C CA . ILE A 1 83 ? 5.050 -5.797 -14.242 1.00 84.88 83 ILE A CA 1
ATOM 634 C C . ILE A 1 83 ? 5.297 -5.539 -12.746 1.00 84.88 83 ILE A C 1
ATOM 636 O O . ILE A 1 83 ? 4.551 -6.010 -11.878 1.00 84.88 83 ILE A O 1
ATOM 640 N N . LEU A 1 84 ? 6.318 -4.739 -12.425 1.00 84.12 84 LEU A N 1
ATOM 641 C CA . LEU A 1 84 ? 6.639 -4.378 -11.046 1.00 84.12 84 LEU A CA 1
ATOM 642 C C . LEU A 1 84 ? 5.578 -3.473 -10.403 1.00 84.12 84 LEU A C 1
ATOM 644 O O . LEU A 1 84 ? 5.381 -3.554 -9.189 1.00 84.12 84 LEU A O 1
ATOM 648 N N . SER A 1 85 ? 4.908 -2.588 -11.146 1.00 80.94 85 SER A N 1
ATOM 649 C CA . SER A 1 85 ? 3.823 -1.760 -10.600 1.00 80.94 85 SER A CA 1
ATOM 650 C C . SER A 1 85 ? 2.600 -2.612 -10.271 1.00 80.94 85 SER A C 1
ATOM 652 O O . SER A 1 85 ? 2.125 -2.554 -9.137 1.00 80.94 85 SER A O 1
ATOM 654 N N . ALA A 1 86 ? 2.178 -3.494 -11.181 1.00 82.25 86 ALA A N 1
ATOM 655 C CA . ALA A 1 86 ? 1.050 -4.395 -10.962 1.00 82.25 86 ALA A CA 1
ATOM 656 C C . ALA A 1 86 ? 1.269 -5.307 -9.741 1.00 82.25 86 ALA A C 1
ATOM 658 O O . ALA A 1 86 ? 0.373 -5.479 -8.907 1.00 82.25 86 ALA A O 1
ATOM 659 N N . SER A 1 87 ? 2.483 -5.849 -9.597 1.00 85.25 87 SER A N 1
ATOM 660 C CA . SER A 1 87 ? 2.879 -6.650 -8.433 1.00 85.25 87 SER A CA 1
ATOM 661 C C . SER A 1 87 ? 2.826 -5.843 -7.128 1.00 85.25 87 SER A C 1
ATOM 663 O O . SER A 1 87 ? 2.240 -6.295 -6.140 1.00 85.25 87 SER A O 1
ATOM 665 N N . ARG A 1 88 ? 3.354 -4.610 -7.126 1.00 86.38 88 ARG A N 1
ATOM 666 C CA . ARG A 1 88 ? 3.306 -3.714 -5.957 1.00 86.38 88 ARG A CA 1
ATOM 667 C C . ARG A 1 88 ? 1.881 -3.330 -5.577 1.00 86.38 88 ARG A C 1
ATOM 669 O O . ARG A 1 88 ? 1.556 -3.332 -4.393 1.00 86.38 88 ARG A O 1
ATOM 676 N N . ASP A 1 89 ? 1.018 -3.058 -6.549 1.00 86.56 89 ASP A N 1
ATOM 677 C CA . ASP A 1 89 ? -0.389 -2.748 -6.290 1.00 86.56 89 ASP A CA 1
ATOM 678 C C . ASP A 1 89 ? -1.157 -3.942 -5.733 1.00 86.56 89 ASP A C 1
ATOM 680 O O . ASP A 1 89 ? -2.051 -3.771 -4.903 1.00 86.56 89 ASP A O 1
ATOM 684 N N . LYS A 1 90 ? -0.820 -5.159 -6.165 1.00 86.88 90 LYS A N 1
ATOM 685 C CA . LYS A 1 90 ? -1.381 -6.378 -5.582 1.00 86.88 90 LYS A CA 1
ATOM 686 C C . LYS A 1 90 ? -0.916 -6.563 -4.137 1.00 86.88 90 LYS A C 1
ATOM 688 O O . LYS A 1 90 ? -1.751 -6.798 -3.271 1.00 86.88 90 LYS A O 1
ATOM 693 N N . ALA A 1 91 ? 0.381 -6.406 -3.871 1.00 88.38 91 ALA A N 1
ATOM 694 C CA . ALA A 1 91 ? 0.925 -6.494 -2.516 1.00 88.38 91 ALA A CA 1
ATOM 695 C C . ALA A 1 91 ? 0.312 -5.434 -1.586 1.00 88.38 91 ALA A C 1
ATOM 697 O O . ALA A 1 91 ? -0.080 -5.746 -0.466 1.00 88.38 91 ALA A O 1
ATOM 698 N N . ARG A 1 92 ? 0.153 -4.195 -2.072 1.00 90.12 92 ARG A N 1
ATOM 699 C CA . ARG A 1 92 ? -0.502 -3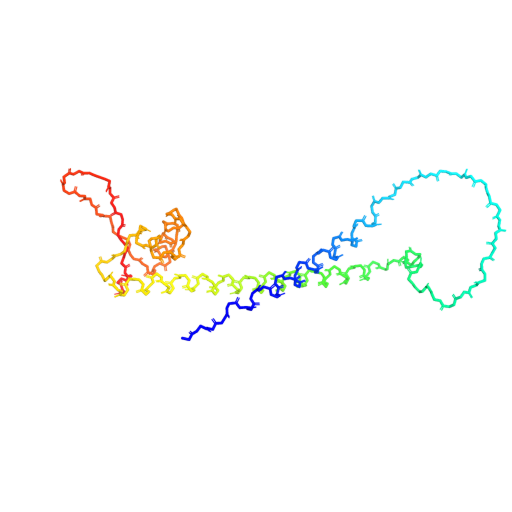.112 -1.327 1.00 90.12 92 ARG A CA 1
ATOM 700 C C . ARG A 1 92 ? -1.951 -3.453 -0.983 1.00 90.12 92 ARG A C 1
ATOM 702 O O . ARG A 1 92 ? -2.342 -3.281 0.165 1.00 90.12 92 ARG A O 1
ATOM 709 N N . ARG A 1 93 ? -2.725 -3.955 -1.952 1.00 91.81 93 ARG A N 1
ATOM 710 C CA . ARG A 1 93 ? -4.113 -4.390 -1.724 1.00 91.81 93 ARG A CA 1
ATOM 711 C C . ARG A 1 93 ? -4.198 -5.507 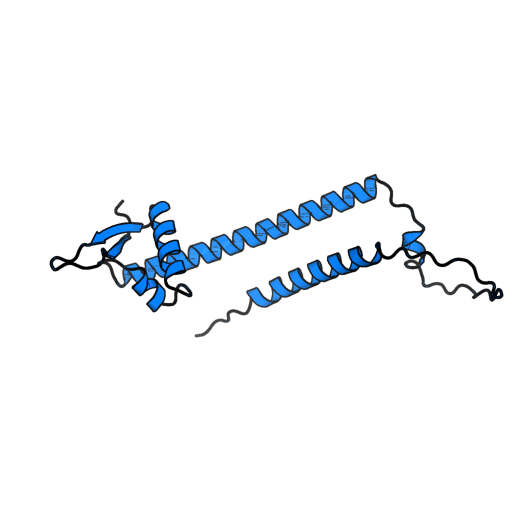-0.692 1.00 91.81 93 ARG A C 1
ATOM 713 O O . ARG A 1 93 ? -4.995 -5.401 0.224 1.00 91.81 93 ARG A O 1
ATOM 720 N N . GLN A 1 94 ? -3.321 -6.502 -0.779 1.00 94.19 94 GLN A N 1
ATOM 721 C CA . GLN A 1 94 ? -3.289 -7.592 0.193 1.00 94.19 94 GLN A CA 1
ATOM 722 C C . GLN A 1 94 ? -3.030 -7.088 1.622 1.00 94.19 94 GLN A C 1
ATOM 724 O O . GLN A 1 94 ? -3.717 -7.500 2.549 1.00 94.19 9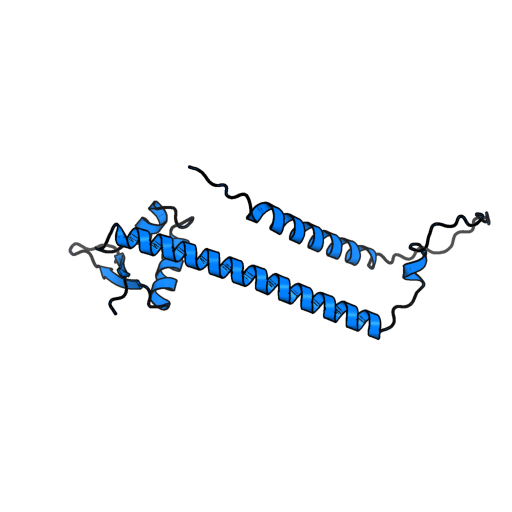4 GLN A O 1
ATOM 729 N N . ILE A 1 95 ? -2.089 -6.155 1.800 1.00 94.69 95 ILE A N 1
ATOM 730 C CA . ILE A 1 95 ? -1.835 -5.535 3.109 1.00 94.69 95 ILE A CA 1
ATOM 731 C C . ILE A 1 95 ? -3.085 -4.801 3.617 1.00 94.69 95 ILE A C 1
ATOM 733 O O . ILE A 1 95 ? -3.402 -4.862 4.802 1.00 94.69 95 ILE A O 1
ATOM 737 N N . TRP A 1 96 ? -3.812 -4.109 2.735 1.00 96.19 96 TRP A N 1
ATOM 738 C CA . TRP A 1 96 ? -5.052 -3.423 3.110 1.00 96.19 96 TRP A CA 1
ATOM 739 C C . TRP A 1 96 ? -6.147 -4.412 3.508 1.00 96.19 96 TRP A C 1
ATOM 741 O O . TRP A 1 96 ? -6.824 -4.187 4.509 1.00 96.19 96 TRP A O 1
ATOM 751 N N . ASP A 1 97 ? -6.282 -5.519 2.780 1.00 96.06 97 ASP A N 1
ATOM 752 C CA . ASP A 1 97 ? -7.236 -6.582 3.093 1.00 96.06 97 ASP A CA 1
ATOM 753 C C . ASP A 1 97 ? -6.949 -7.200 4.471 1.00 96.06 97 ASP A C 1
ATOM 755 O O . ASP A 1 97 ? -7.875 -7.441 5.242 1.00 96.06 97 ASP A O 1
ATOM 759 N N . GLU A 1 98 ? -5.676 -7.387 4.833 1.00 96.69 98 GLU A N 1
ATOM 760 C CA . GLU A 1 98 ? -5.278 -7.861 6.166 1.00 96.69 98 GLU A CA 1
ATOM 761 C C . GLU A 1 98 ? -5.658 -6.869 7.279 1.00 96.69 98 GLU A C 1
ATOM 763 O O . GLU A 1 98 ? -6.133 -7.280 8.339 1.00 96.69 98 GLU A O 1
ATOM 768 N N . VAL A 1 99 ? -5.511 -5.559 7.045 1.00 95.62 99 VAL A N 1
ATOM 769 C CA . VAL A 1 99 ? -5.954 -4.524 7.998 1.00 95.62 99 VAL A CA 1
ATOM 770 C C . VAL A 1 99 ? -7.477 -4.518 8.145 1.00 95.62 99 VAL A C 1
ATOM 772 O O . VAL A 1 99 ? -7.986 -4.389 9.258 1.00 95.62 99 VAL A O 1
ATOM 775 N N . LEU A 1 100 ? -8.215 -4.677 7.045 1.00 95.00 100 LEU A N 1
ATOM 776 C CA . LEU A 1 100 ? -9.677 -4.757 7.077 1.00 95.00 100 LEU A CA 1
ATOM 777 C C . LEU A 1 100 ? -10.166 -6.030 7.778 1.00 95.00 100 LEU A C 1
ATOM 779 O O . LEU A 1 100 ? -11.137 -5.969 8.529 1.00 95.00 100 LEU A O 1
ATOM 783 N N . ALA A 1 101 ? -9.477 -7.157 7.593 1.00 94.44 101 ALA A N 1
ATOM 784 C CA . ALA A 1 101 ? -9.750 -8.385 8.332 1.00 94.44 101 ALA A CA 1
ATOM 785 C C . ALA A 1 101 ? -9.515 -8.194 9.840 1.00 94.44 101 ALA A C 1
ATOM 787 O O . ALA A 1 101 ? -10.373 -8.550 10.642 1.00 94.44 101 ALA A O 1
ATOM 788 N N . LEU A 1 102 ? -8.413 -7.541 10.230 1.00 95.12 102 LEU A N 1
ATOM 789 C CA . LEU A 1 102 ? -8.145 -7.213 11.635 1.00 95.12 102 LEU A CA 1
ATOM 790 C C . LEU A 1 102 ? -9.235 -6.316 12.242 1.00 95.12 102 LEU A C 1
ATOM 792 O O . LEU A 1 102 ? -9.584 -6.458 13.413 1.00 95.12 102 LEU A O 1
ATOM 796 N N . LEU A 1 103 ? -9.768 -5.384 11.455 1.00 94.19 103 LEU A N 1
ATOM 797 C CA . LEU A 1 103 ? -10.860 -4.517 11.881 1.00 94.19 103 LEU A CA 1
ATOM 798 C C . LEU A 1 103 ? -12.189 -5.280 12.019 1.00 94.19 103 LEU A C 1
ATOM 800 O O . LEU A 1 103 ? -12.985 -4.948 12.893 1.00 94.19 103 LEU A O 1
ATOM 804 N N . ALA A 1 104 ? -12.429 -6.307 11.200 1.00 92.06 104 ALA A N 1
ATOM 805 C CA . ALA A 1 104 ? -13.604 -7.166 11.342 1.00 92.06 104 ALA A CA 1
ATOM 806 C C . ALA A 1 104 ? -13.601 -7.926 12.682 1.00 92.06 104 ALA A C 1
ATOM 808 O O . ALA A 1 104 ? -14.658 -8.096 13.287 1.00 92.06 104 ALA A O 1
ATOM 809 N N . ASP A 1 105 ? -12.417 -8.298 13.178 1.00 92.19 105 ASP A N 1
ATOM 810 C CA . ASP A 1 105 ? -12.247 -8.917 14.498 1.00 92.19 105 ASP A CA 1
ATOM 811 C C . ASP A 1 105 ? -12.364 -7.906 15.659 1.00 92.19 105 ASP A C 1
ATOM 813 O O . ASP A 1 105 ? -12.630 -8.302 16.795 1.00 92.19 105 ASP A O 1
ATOM 817 N N . LYS A 1 106 ? -12.159 -6.606 15.392 1.00 91.81 106 LYS A N 1
ATOM 818 C CA . LYS A 1 106 ? -12.167 -5.504 16.376 1.00 91.81 106 LYS A CA 1
ATOM 819 C C . LYS A 1 106 ? -12.990 -4.304 15.886 1.00 91.81 106 LYS A C 1
ATOM 821 O O . LYS A 1 106 ? -12.422 -3.270 15.506 1.00 91.81 106 LYS A O 1
ATOM 826 N N . PRO A 1 107 ? -14.330 -4.408 15.879 1.00 85.44 107 PRO A N 1
ATOM 827 C CA . PRO A 1 107 ? -15.202 -3.376 15.319 1.00 85.44 107 PRO A CA 1
ATOM 828 C C . PRO A 1 107 ? -15.154 -2.041 16.081 1.00 85.44 107 PRO A C 1
ATOM 830 O O . PRO A 1 107 ? -15.509 -1.002 15.525 1.00 85.44 107 PRO A O 1
ATOM 833 N N . GLU A 1 108 ? -14.697 -2.034 17.336 1.00 87.94 108 GLU A N 1
ATOM 834 C CA . GLU A 1 108 ? -14.472 -0.829 18.144 1.00 87.94 108 GLU A CA 1
ATOM 835 C C . GLU A 1 108 ? -13.358 0.083 17.596 1.00 87.94 108 GLU A C 1
ATOM 837 O O . GLU A 1 108 ? -13.302 1.273 17.934 1.00 87.94 108 GLU A O 1
ATOM 842 N N . GLY A 1 109 ? -12.508 -0.466 16.725 1.00 92.38 109 GLY A N 1
ATOM 843 C CA . GLY A 1 109 ? -11.411 0.218 16.060 1.00 92.38 109 GLY A CA 1
ATOM 844 C C . GLY A 1 109 ? -10.041 -0.353 16.409 1.00 92.38 109 GLY A C 1
ATOM 845 O O . GLY A 1 109 ? -9.835 -1.013 17.426 1.00 92.38 109 GLY A O 1
ATOM 846 N N . ILE A 1 110 ? -9.074 -0.060 15.546 1.00 94.62 110 ILE A N 1
ATOM 847 C CA . ILE A 1 110 ? -7.693 -0.532 15.652 1.00 94.62 110 ILE A CA 1
ATOM 848 C C . ILE A 1 110 ? -6.732 0.641 15.824 1.00 94.62 110 ILE A C 1
ATOM 850 O O . ILE A 1 110 ? -6.961 1.745 15.325 1.00 94.62 110 ILE A O 1
ATOM 854 N N . ARG A 1 111 ? -5.618 0.400 16.513 1.00 94.69 111 ARG A N 1
ATOM 855 C CA . ARG A 1 111 ? -4.496 1.342 16.613 1.00 94.69 111 ARG A CA 1
ATOM 856 C C . ARG A 1 111 ? -3.312 0.845 15.790 1.00 94.69 111 ARG A C 1
ATOM 858 O O . ARG A 1 111 ? -3.210 -0.339 15.476 1.00 94.69 111 ARG A O 1
ATOM 865 N N . ALA A 1 112 ? -2.346 1.723 15.523 1.00 94.12 112 ALA A N 1
ATOM 866 C CA . ALA A 1 112 ? -1.089 1.336 14.870 1.00 94.12 112 ALA A CA 1
ATOM 867 C C . ALA A 1 112 ? -0.363 0.195 15.612 1.00 94.12 112 ALA A C 1
ATOM 869 O O . ALA A 1 112 ? 0.220 -0.696 14.995 1.00 94.12 112 ALA A O 1
ATOM 870 N N . SER A 1 113 ? -0.461 0.169 16.945 1.00 92.56 113 SER A N 1
ATOM 871 C CA . SER A 1 113 ? 0.093 -0.909 17.765 1.00 92.56 113 SER A CA 1
ATOM 872 C C . SER A 1 113 ? -0.599 -2.256 17.544 1.00 92.56 113 SER A C 1
ATOM 874 O O . SER A 1 113 ? 0.074 -3.281 17.626 1.00 92.56 113 SER A O 1
ATOM 876 N N . ASP A 1 114 ? -1.898 -2.283 17.232 1.00 93.69 114 ASP A N 1
ATOM 877 C CA . ASP A 1 114 ? -2.620 -3.511 16.888 1.00 93.69 114 ASP A CA 1
ATOM 878 C C . ASP A 1 114 ? -2.136 -4.069 15.544 1.00 93.69 114 ASP A C 1
ATOM 880 O O . ASP A 1 114 ? -1.826 -5.255 15.456 1.00 93.69 114 ASP A O 1
ATOM 884 N N . VAL A 1 115 ? -1.962 -3.205 14.537 1.00 94.62 115 VAL A N 1
ATOM 885 C CA . VAL A 1 115 ? -1.432 -3.579 13.211 1.00 94.62 115 VAL A CA 1
ATOM 886 C C . VAL A 1 115 ? -0.009 -4.136 13.317 1.00 94.62 115 VAL A C 1
ATOM 888 O O . VAL A 1 115 ? 0.302 -5.185 12.751 1.00 94.62 115 VAL A O 1
ATOM 891 N N . TYR A 1 116 ? 0.856 -3.479 14.096 1.00 94.06 116 TYR A N 1
ATOM 892 C CA . TYR A 1 116 ? 2.210 -3.971 14.356 1.00 94.06 116 TYR A CA 1
ATOM 893 C C . TYR A 1 116 ? 2.207 -5.312 15.112 1.00 94.06 116 TYR A C 1
ATOM 895 O O . TYR A 1 116 ? 2.952 -6.230 14.759 1.00 94.06 116 TYR A O 1
ATOM 903 N N . ARG A 1 117 ? 1.353 -5.466 16.135 1.00 93.75 117 ARG A N 1
ATOM 904 C CA . ARG A 1 117 ? 1.228 -6.717 16.907 1.00 93.75 117 ARG A CA 1
ATOM 905 C C . ARG A 1 117 ? 0.691 -7.873 16.068 1.00 93.75 117 ARG A C 1
ATOM 907 O O . ARG A 1 117 ? 1.134 -8.999 16.269 1.00 93.75 117 ARG A O 1
ATOM 914 N N . ALA A 1 118 ? -0.187 -7.589 15.109 1.00 93.88 118 ALA A N 1
ATOM 915 C CA . ALA A 1 118 ? -0.674 -8.550 14.125 1.00 93.88 118 ALA A CA 1
ATOM 916 C C . ALA A 1 118 ? 0.387 -8.941 13.075 1.00 93.88 118 ALA A C 1
ATOM 918 O O . ALA A 1 118 ? 0.142 -9.832 12.271 1.00 93.88 118 ALA A O 1
ATOM 919 N N . ARG A 1 119 ? 1.576 -8.313 13.095 1.00 94.56 119 ARG A N 1
ATOM 920 C CA . ARG A 1 119 ? 2.692 -8.566 12.164 1.00 94.56 119 ARG A CA 1
ATOM 921 C C . ARG A 1 119 ? 2.350 -8.326 10.688 1.00 94.56 119 ARG A C 1
ATOM 923 O O . ARG A 1 119 ? 3.038 -8.854 9.820 1.00 94.56 119 ARG A O 1
ATOM 930 N N . ILE A 1 120 ? 1.356 -7.480 10.418 1.00 93.06 120 ILE A N 1
ATOM 931 C CA . ILE A 1 120 ? 0.988 -7.043 9.059 1.00 93.06 120 ILE A CA 1
ATOM 932 C C . ILE A 1 120 ? 2.118 -6.192 8.451 1.00 93.06 120 ILE A C 1
ATOM 934 O O . ILE A 1 120 ? 2.424 -6.270 7.264 1.00 93.06 120 ILE A O 1
ATOM 938 N N . VAL A 1 121 ? 2.788 -5.402 9.292 1.00 94.75 121 VAL A N 1
ATOM 939 C CA . VAL A 1 121 ? 3.950 -4.576 8.934 1.00 94.75 121 VAL A CA 1
ATOM 940 C C . VAL A 1 121 ? 5.131 -4.866 9.854 1.00 94.75 121 VAL A C 1
ATOM 942 O O . VAL A 1 121 ? 4.990 -5.510 10.900 1.00 94.75 121 VAL A O 1
ATOM 945 N N . ARG A 1 122 ? 6.323 -4.390 9.481 1.00 90.06 122 ARG A N 1
ATOM 946 C CA . ARG A 1 122 ? 7.568 -4.748 10.177 1.00 90.06 122 ARG A CA 1
ATOM 947 C C . ARG A 1 122 ? 7.779 -3.973 11.468 1.00 90.06 122 ARG A C 1
ATOM 949 O O . ARG A 1 122 ? 8.426 -4.488 12.378 1.00 90.06 122 ARG A O 1
ATOM 956 N N . ASN A 1 123 ? 7.279 -2.743 11.541 1.00 92.25 123 ASN A N 1
ATOM 957 C CA . ASN A 1 123 ? 7.507 -1.831 12.659 1.00 92.25 123 ASN A CA 1
ATOM 958 C C . ASN A 1 123 ? 6.326 -0.865 12.859 1.00 92.25 123 ASN A C 1
ATOM 960 O O . ASN A 1 123 ? 5.365 -0.858 12.090 1.00 92.25 123 ASN A O 1
ATOM 964 N N . ALA A 1 124 ? 6.391 -0.075 13.932 1.00 89.44 124 ALA A N 1
ATOM 965 C CA . ALA A 1 124 ? 5.329 0.854 14.303 1.00 89.44 124 ALA A CA 1
ATOM 966 C C . ALA A 1 124 ? 5.192 2.033 13.323 1.00 89.44 124 ALA A C 1
ATOM 968 O O . ALA A 1 124 ? 4.070 2.421 13.008 1.00 89.44 124 ALA A O 1
ATOM 969 N N . ASP A 1 125 ? 6.296 2.566 12.800 1.00 92.00 125 ASP A N 1
ATOM 970 C CA . ASP A 1 125 ? 6.268 3.705 11.870 1.00 92.00 125 ASP A CA 1
ATOM 971 C C . ASP A 1 125 ? 5.606 3.327 10.538 1.00 92.00 125 ASP A C 1
ATOM 973 O O . ASP A 1 125 ? 4.796 4.081 9.992 1.00 92.00 125 ASP A O 1
ATOM 977 N N . GLU A 1 126 ? 5.870 2.112 10.050 1.00 93.69 126 GLU A N 1
ATOM 978 C CA . GLU A 1 126 ? 5.175 1.526 8.904 1.00 93.69 126 GLU A CA 1
ATOM 979 C C . GLU A 1 126 ? 3.677 1.368 9.184 1.00 93.69 126 GLU A C 1
ATOM 981 O O . GLU A 1 126 ? 2.866 1.633 8.300 1.00 93.69 126 GLU A O 1
ATOM 986 N N . ALA A 1 127 ? 3.287 0.994 10.409 1.00 95.19 127 ALA A N 1
ATOM 987 C CA . ALA A 1 127 ? 1.878 0.875 10.784 1.00 95.19 127 ALA A CA 1
ATOM 988 C C . ALA A 1 127 ? 1.175 2.238 10.764 1.00 95.19 127 ALA A C 1
ATOM 990 O O . ALA A 1 127 ? 0.078 2.357 10.220 1.00 95.19 127 ALA A O 1
ATOM 991 N N . HIS A 1 128 ? 1.816 3.272 11.315 1.00 94.25 128 HIS A N 1
ATOM 992 C CA . HIS A 1 128 ? 1.306 4.642 11.263 1.00 94.25 128 HIS A CA 1
ATOM 993 C C . HIS A 1 128 ? 1.164 5.133 9.822 1.00 94.25 128 HIS A C 1
ATOM 995 O O . HIS A 1 128 ? 0.1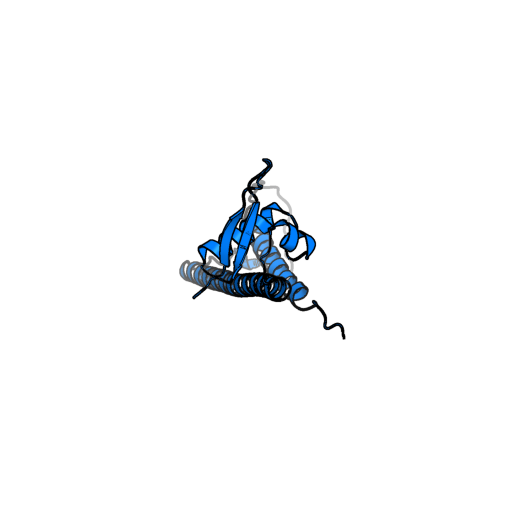02 5.625 9.443 1.00 94.25 128 HIS A O 1
ATOM 1001 N N . THR A 1 129 ? 2.202 4.940 9.009 1.00 95.88 129 THR A N 1
ATOM 1002 C CA . THR A 1 129 ? 2.201 5.331 7.593 1.00 95.88 129 THR A CA 1
ATOM 1003 C C . THR A 1 129 ? 1.099 4.616 6.810 1.00 95.88 129 THR A C 1
ATOM 1005 O O . THR A 1 129 ? 0.378 5.247 6.039 1.00 95.88 129 THR A O 1
ATOM 1008 N N . LEU A 1 130 ? 0.929 3.309 7.030 1.00 95.69 130 LEU A N 1
ATOM 1009 C CA . LEU A 1 130 ? -0.096 2.498 6.376 1.00 95.69 130 LEU A CA 1
ATOM 1010 C C . LEU A 1 130 ? -1.510 2.977 6.725 1.00 95.69 130 LEU A C 1
ATOM 1012 O O . LEU A 1 130 ? -2.324 3.185 5.825 1.00 95.69 130 LEU A O 1
ATOM 1016 N N . LEU A 1 131 ? -1.796 3.179 8.012 1.00 95.69 131 LEU A N 1
ATOM 1017 C CA . LEU A 1 131 ? -3.115 3.619 8.469 1.00 95.69 131 LEU A CA 1
ATOM 1018 C C . LEU A 1 131 ? -3.440 5.037 7.990 1.00 95.69 131 LEU A C 1
ATOM 1020 O O . LEU A 1 131 ? -4.552 5.274 7.525 1.00 95.69 131 LEU A O 1
ATOM 1024 N N . ALA A 1 132 ? -2.464 5.949 8.013 1.00 94.88 132 ALA A N 1
ATOM 1025 C CA . ALA A 1 132 ? -2.623 7.293 7.463 1.00 94.88 132 ALA A CA 1
ATOM 1026 C C . ALA A 1 132 ? -2.911 7.263 5.952 1.00 94.88 132 ALA A C 1
ATOM 1028 O O . ALA A 1 132 ? -3.768 8.000 5.470 1.00 94.88 132 ALA A O 1
ATOM 1029 N N . ALA A 1 133 ? -2.248 6.380 5.197 1.00 94.62 133 ALA A N 1
ATOM 1030 C CA . ALA A 1 133 ? -2.513 6.215 3.770 1.00 94.62 133 ALA A CA 1
ATOM 1031 C C . ALA A 1 133 ? -3.924 5.663 3.494 1.00 94.62 133 ALA A C 1
ATOM 1033 O O . ALA A 1 133 ? -4.586 6.114 2.560 1.00 94.62 133 ALA A O 1
ATOM 1034 N N . MET A 1 134 ? -4.400 4.710 4.302 1.00 95.62 134 MET A N 1
ATOM 1035 C CA . MET A 1 134 ? -5.759 4.167 4.183 1.00 95.62 134 MET A CA 1
ATOM 1036 C C . MET A 1 134 ? -6.837 5.183 4.591 1.00 95.62 134 MET A C 1
ATOM 1038 O O . MET A 1 134 ? -7.904 5.219 3.980 1.00 95.62 134 MET A O 1
ATOM 1042 N N . GLU A 1 135 ? -6.559 6.029 5.585 1.00 94.88 135 GLU A N 1
ATOM 1043 C CA . GLU A 1 135 ? -7.420 7.154 5.965 1.00 94.88 135 GLU A CA 1
ATOM 1044 C C . GLU A 1 135 ? -7.487 8.209 4.851 1.00 94.88 135 GLU A C 1
ATOM 1046 O O . GLU A 1 135 ? -8.576 8.599 4.438 1.00 94.88 135 GLU A O 1
ATOM 1051 N N . ALA A 1 136 ? -6.344 8.606 4.284 1.00 94.12 136 ALA A N 1
ATOM 1052 C CA . ALA A 1 136 ? -6.291 9.544 3.160 1.00 94.12 136 ALA A CA 1
ATOM 1053 C C . ALA A 1 136 ? -7.007 9.011 1.905 1.00 94.12 136 ALA A C 1
ATOM 1055 O O . ALA A 1 136 ? -7.564 9.783 1.128 1.00 94.12 136 ALA A O 1
ATOM 1056 N N . ALA A 1 137 ? -7.023 7.689 1.717 1.00 92.69 137 ALA A N 1
ATOM 1057 C CA . ALA A 1 137 ? -7.778 7.027 0.657 1.00 92.69 137 ALA A CA 1
ATOM 1058 C C . ALA A 1 137 ? -9.288 6.903 0.952 1.00 92.69 137 ALA A C 1
ATOM 1060 O O . ALA A 1 137 ? -10.023 6.375 0.118 1.00 92.69 137 ALA A O 1
ATOM 1061 N N . GLY A 1 138 ? -9.757 7.347 2.124 1.00 93.44 138 GLY A N 1
ATOM 1062 C CA . GLY A 1 138 ? -11.160 7.268 2.537 1.00 93.44 138 GLY A CA 1
ATOM 1063 C C . GLY A 1 138 ? -11.638 5.857 2.890 1.00 93.44 138 GLY A C 1
ATOM 1064 O O . GLY A 1 138 ? -12.841 5.624 2.974 1.00 93.44 138 GLY A O 1
ATOM 1065 N N . VAL A 1 139 ? -10.723 4.901 3.077 1.00 93.75 139 VAL A N 1
ATOM 1066 C CA . VAL A 1 139 ? -11.054 3.518 3.470 1.00 93.75 139 VAL A CA 1
ATOM 1067 C C . VAL A 1 139 ? -11.292 3.428 4.977 1.00 93.75 139 VAL A C 1
ATOM 1069 O O . VAL A 1 139 ? -12.170 2.695 5.437 1.00 93.75 139 VAL A O 1
ATOM 1072 N N . LEU A 1 140 ? -10.518 4.193 5.746 1.00 94.62 140 LEU A N 1
ATOM 1073 C CA . LEU A 1 140 ? -10.623 4.283 7.198 1.00 94.62 140 LEU A CA 1
ATOM 1074 C C . LEU A 1 140 ? -11.016 5.697 7.623 1.00 94.62 140 LEU A C 1
ATOM 1076 O O . LEU A 1 140 ? -10.741 6.669 6.926 1.00 94.62 140 LEU A O 1
ATOM 1080 N N . SER A 1 141 ? -11.606 5.801 8.808 1.00 93.19 141 SER A N 1
ATOM 1081 C CA . SER A 1 141 ? -11.809 7.058 9.523 1.00 93.19 141 SER A CA 1
ATOM 1082 C C . SER A 1 141 ? -11.023 7.012 10.827 1.00 93.19 141 SER A C 1
ATOM 1084 O O . SER A 1 141 ? -11.246 6.121 11.655 1.00 93.19 141 SER A O 1
ATOM 1086 N N . GLY A 1 142 ? -10.115 7.967 11.018 1.00 92.00 142 GLY A N 1
ATOM 1087 C CA . GLY A 1 142 ? -9.403 8.168 12.271 1.00 92.00 142 GLY A CA 1
ATOM 1088 C C . GLY A 1 142 ? -10.187 9.071 13.218 1.00 92.00 142 GLY A C 1
ATOM 1089 O O . GLY A 1 142 ? -10.804 10.054 12.808 1.00 92.00 142 GLY A O 1
ATOM 1090 N N . ARG A 1 143 ? -10.149 8.745 14.506 1.00 91.94 143 ARG A N 1
ATOM 1091 C CA . ARG A 1 143 ? -10.572 9.632 15.590 1.00 91.94 143 ARG A CA 1
ATOM 1092 C C . ARG A 1 143 ? -9.478 9.694 16.638 1.00 91.94 143 ARG A C 1
ATOM 1094 O O . ARG A 1 143 ? -8.863 8.676 16.955 1.00 91.94 143 ARG A O 1
ATOM 1101 N N . ASP A 1 144 ? -9.265 10.878 17.179 1.00 90.38 144 ASP A N 1
ATOM 1102 C CA . ASP A 1 144 ? -8.325 11.081 18.267 1.00 90.38 144 ASP A CA 1
ATOM 1103 C C . ASP A 1 144 ? -9.061 10.918 19.595 1.00 90.38 144 ASP A C 1
ATOM 1105 O O . ASP A 1 144 ? -10.085 11.556 19.834 1.00 90.38 144 ASP A O 1
ATOM 1109 N N . GLU A 1 145 ? -8.550 10.037 20.449 1.00 84.38 145 GLU A N 1
ATOM 1110 C CA . GLU A 1 145 ? -9.058 9.836 21.799 1.00 84.38 145 GLU A CA 1
ATOM 1111 C C . GLU A 1 145 ? -8.061 10.422 22.798 1.00 84.38 145 GLU A C 1
ATOM 1113 O O . GLU A 1 145 ? -6.886 10.034 22.845 1.00 84.38 145 GLU A O 1
ATOM 1118 N N . GLN A 1 146 ? -8.535 11.390 23.583 1.00 80.12 146 GLN A N 1
ATOM 1119 C CA . GLN A 1 146 ? -7.772 11.980 24.671 1.00 80.12 146 GLN A CA 1
ATOM 1120 C C . GLN A 1 146 ? -8.194 11.334 25.999 1.00 80.12 146 GLN A C 1
ATOM 1122 O O . GLN A 1 146 ? -9.373 11.386 26.347 1.00 80.12 146 GLN A O 1
ATOM 1127 N N . PRO A 1 147 ? -7.262 10.736 26.759 1.00 77.19 147 PRO A N 1
ATOM 1128 C CA . PRO A 1 147 ? -7.597 10.132 28.044 1.00 77.19 147 PRO A CA 1
ATOM 1129 C C . PRO A 1 147 ? -7.941 11.194 29.103 1.00 77.19 147 PRO A C 1
ATOM 1131 O O . PRO A 1 147 ? -7.226 12.186 29.254 1.00 77.19 147 PRO A O 1
ATOM 1134 N N . GLU A 1 148 ? -8.997 10.950 29.891 1.00 68.31 148 GLU A N 1
ATOM 1135 C CA . GLU A 1 148 ? -9.545 11.889 30.893 1.00 68.31 148 GLU A CA 1
ATOM 1136 C C . GLU A 1 148 ? -8.541 12.334 31.969 1.00 68.31 148 GLU A C 1
ATOM 1138 O O . GLU A 1 148 ? -8.628 13.446 32.484 1.00 68.31 148 GLU A O 1
ATOM 1143 N N . ARG A 1 149 ? -7.574 11.481 32.326 1.00 70.00 149 ARG A N 1
ATOM 1144 C CA . ARG A 1 149 ? -6.581 11.758 33.384 1.00 70.00 149 ARG A CA 1
ATOM 1145 C C . ARG A 1 149 ? -5.232 12.246 32.855 1.00 70.00 149 ARG A C 1
ATOM 1147 O O . ARG A 1 149 ? -4.228 12.140 33.556 1.00 70.00 149 ARG A O 1
ATOM 1154 N N . GLY A 1 150 ? -5.210 12.781 31.636 1.00 66.81 150 GLY A N 1
ATOM 1155 C CA . GLY A 1 150 ? -3.983 13.201 30.970 1.00 66.81 150 GLY A CA 1
ATOM 1156 C C . GLY A 1 150 ? -3.187 12.018 30.410 1.00 66.81 150 GLY A C 1
ATOM 1157 O O . GLY A 1 150 ? -3.228 10.898 30.918 1.00 66.81 150 GLY A O 1
ATOM 1158 N N . GLY A 1 151 ? -2.489 12.264 29.304 1.00 77.56 151 GLY A N 1
ATOM 1159 C CA . GLY A 1 151 ? -1.752 11.252 28.551 1.00 77.56 151 GLY A CA 1
ATOM 1160 C C . GLY A 1 151 ? -1.622 11.632 27.079 1.00 77.56 151 GLY A C 1
ATOM 1161 O O . GLY A 1 151 ? -2.159 12.649 26.636 1.00 77.56 151 GLY A O 1
ATOM 1162 N N . HIS A 1 152 ? -0.895 10.816 26.318 1.00 79.75 152 HIS A N 1
ATOM 1163 C CA . HIS A 1 152 ? -0.748 11.025 24.881 1.00 79.75 152 HIS A CA 1
ATOM 1164 C C . HIS A 1 152 ? -2.062 10.730 24.154 1.00 79.75 152 HIS A C 1
ATOM 1166 O O . HIS A 1 152 ? -2.688 9.690 24.377 1.00 79.75 152 HIS A O 1
ATOM 1172 N N . ILE A 1 153 ? -2.450 11.646 23.266 1.00 83.31 153 ILE A N 1
ATOM 1173 C CA . ILE A 1 153 ? -3.572 11.455 22.347 1.00 83.31 153 ILE A CA 1
ATOM 1174 C C . ILE A 1 153 ? -3.310 10.185 21.541 1.00 83.31 153 ILE A C 1
ATOM 1176 O O . ILE A 1 153 ? -2.242 10.021 20.949 1.00 83.31 153 ILE A O 1
ATOM 1180 N N . THR A 1 154 ? -4.282 9.278 21.538 1.00 85.31 154 THR A N 1
ATOM 1181 C CA . THR A 1 154 ? -4.195 8.035 20.777 1.00 85.31 154 THR A CA 1
ATOM 1182 C C . THR A 1 154 ? -5.182 8.085 19.627 1.00 85.31 154 THR A C 1
ATOM 1184 O O . THR A 1 154 ? -6.377 8.267 19.841 1.00 85.31 154 THR A O 1
ATOM 1187 N N . ARG A 1 155 ? -4.691 7.890 18.402 1.00 91.81 155 ARG A N 1
ATOM 1188 C CA . ARG A 1 155 ? -5.546 7.811 17.216 1.00 91.81 155 ARG A CA 1
ATOM 1189 C C . ARG A 1 155 ? -6.073 6.390 17.035 1.00 91.81 155 ARG A C 1
ATOM 1191 O O . ARG A 1 155 ? -5.292 5.436 16.993 1.00 91.81 155 ARG A O 1
ATOM 1198 N N . ILE A 1 156 ? -7.391 6.259 16.936 1.00 93.12 156 ILE A N 1
ATOM 1199 C CA . ILE A 1 156 ? -8.105 5.003 16.690 1.00 93.12 156 ILE A CA 1
ATOM 1200 C C . ILE A 1 156 ? -8.712 5.061 15.296 1.00 93.12 156 ILE A C 1
ATOM 1202 O O . ILE A 1 156 ? -9.364 6.041 14.938 1.00 93.12 156 ILE A O 1
ATOM 1206 N N . PHE A 1 157 ? -8.521 3.997 14.526 1.00 93.75 157 PHE A N 1
ATOM 1207 C CA . PHE A 1 157 ? -9.014 3.878 13.163 1.00 93.75 157 PHE A CA 1
ATOM 1208 C C . PHE A 1 157 ? -10.181 2.900 13.108 1.00 93.75 157 PHE A C 1
ATOM 1210 O O . PHE A 1 157 ? -10.119 1.803 13.659 1.00 93.75 157 PHE A O 1
ATOM 1217 N N . THR A 1 158 ? -11.243 3.302 12.423 1.00 94.31 158 THR A N 1
ATOM 1218 C CA . THR A 1 158 ? -12.435 2.484 12.169 1.00 94.31 158 THR A CA 1
ATOM 1219 C C . THR A 1 158 ? -12.734 2.465 10.675 1.00 94.31 158 THR A C 1
ATOM 1221 O O . THR A 1 158 ? -12.167 3.254 9.918 1.00 94.31 158 THR A O 1
ATOM 1224 N N . GLY A 1 159 ? -13.606 1.562 10.231 1.00 89.81 159 GLY A N 1
ATOM 1225 C CA . GLY A 1 159 ? -14.043 1.531 8.836 1.00 89.81 159 GLY A CA 1
ATOM 1226 C C . GLY A 1 159 ? -14.768 2.829 8.498 1.00 89.81 159 GLY A C 1
ATOM 1227 O O . GLY A 1 159 ? -15.547 3.327 9.315 1.00 89.81 159 GLY A O 1
ATOM 1228 N N . ALA A 1 160 ? -14.504 3.397 7.321 1.00 85.81 160 ALA A N 1
ATOM 1229 C CA . ALA A 1 160 ? -15.197 4.605 6.898 1.00 85.81 160 ALA A CA 1
ATOM 1230 C C . ALA A 1 160 ? -16.715 4.356 6.867 1.00 85.81 160 ALA A C 1
ATOM 1232 O O . ALA A 1 160 ? -17.200 3.434 6.204 1.00 85.81 160 ALA A O 1
ATOM 1233 N N . LYS A 1 161 ? -17.475 5.174 7.602 1.00 72.69 161 LYS A N 1
ATOM 1234 C CA . LYS A 1 161 ? -18.936 5.192 7.493 1.00 72.69 161 LYS A CA 1
ATOM 1235 C C . LYS A 1 161 ? -19.281 5.850 6.158 1.00 72.69 161 LYS A C 1
ATOM 1237 O O . LYS A 1 161 ? -18.988 7.029 5.980 1.00 72.69 161 LYS A O 1
ATOM 1242 N N . LYS A 1 162 ? -19.818 5.063 5.224 1.00 55.41 162 LYS A N 1
ATOM 1243 C CA . LYS A 1 162 ? -20.441 5.578 3.999 1.00 55.41 162 LYS A CA 1
ATOM 1244 C C . LYS A 1 162 ? -21.727 6.326 4.316 1.00 55.41 162 LYS A C 1
ATOM 1246 O O . LYS A 1 162 ? -22.421 5.898 5.267 1.00 55.41 162 LYS A O 1
#

Sequence (162 aa):
MRLGSLGLRSEVRIILEVITYCRMADTRVSTGHHFGPAHGVVAKPTAAPGDCNARAHEHRLKPDTAKRAIEVADWFAAQQLEILSASRDKARRQIWDEVLALLADKPEGIRASDVYRARIVRNADEAHTLLAAMEAAGVLSGRDEQPERGGHITRIFTGAKK

Radius of gyration: 29.49 Å; chains: 1; bounding box: 79×40×75 Å